Protein AF-A0A0B1T7G8-F1 (afdb_monomer_lite)

pLDDT: mean 75.51, std 14.42, range [28.95, 92.88]

Foldseek 3Di:
DPPPDAAAAPLGRVHHCQPLFFHCPDPNNVVVVVLVVVVVVVVVDPDDPDDPDDFDDDDDDCPQQVPAPAEFESLDAADCVCVDPHVSVVVQVVCCVVCVVVVHHYDYNNGRVVRDPQSQRGLSNQVSLPNDNVCSSPDGRDDPPPPPPPDD

Sequence (152 aa):
MLPFRDNPSECQEQFQVADASHSRKTMFHFVNMVIRDLAIEDTQEQWKEDYHFFIQWHGMAETSCMESDVFISTGIGNSSVYDGDIPATKLMMSFNRLATQYGMNATTPRQDQICKLVAATNVFGRYINGVPRKNVCDTAAKEEVRWSKHTD

Structure (mmCIF, N/CA/C/O backbone):
data_AF-A0A0B1T7G8-F1
#
_entry.id   AF-A0A0B1T7G8-F1
#
loop_
_atom_site.group_PDB
_atom_site.id
_atom_site.type_symbol
_atom_site.label_atom_id
_atom_site.label_alt_id
_atom_site.label_comp_id
_atom_site.label_asym_id
_atom_site.label_entity_id
_atom_site.label_seq_id
_atom_site.pdbx_PDB_ins_code
_atom_site.Cartn_x
_atom_site.Cartn_y
_atom_site.Cartn_z
_atom_site.occupancy
_atom_site.B_iso_or_equiv
_atom_site.auth_seq_id
_atom_site.auth_comp_id
_atom_site.auth_asym_id
_atom_site.auth_atom_id
_atom_site.pdbx_PDB_model_num
ATOM 1 N N . MET A 1 1 ? -19.553 10.665 -30.982 1.00 48.09 1 MET A N 1
ATOM 2 C CA . MET A 1 1 ? -18.707 9.851 -30.084 1.00 48.09 1 MET A CA 1
ATOM 3 C C . MET A 1 1 ? -17.353 9.700 -30.741 1.00 48.09 1 MET A C 1
ATOM 5 O O . MET A 1 1 ? -17.307 9.246 -31.876 1.00 48.09 1 MET A O 1
ATOM 9 N N . LEU A 1 2 ? -16.280 10.144 -30.087 1.00 51.53 2 LEU A N 1
ATOM 10 C CA . LEU A 1 2 ? -14.929 9.785 -30.520 1.00 51.53 2 LEU A CA 1
ATOM 11 C C . LEU A 1 2 ? -14.720 8.292 -30.219 1.00 51.53 2 LEU A C 1
ATOM 13 O O . LEU A 1 2 ? -15.238 7.830 -29.199 1.00 51.53 2 LEU A O 1
ATOM 17 N N . PRO A 1 3 ? -14.022 7.529 -31.077 1.00 60.09 3 PRO A N 1
ATOM 18 C CA . PRO A 1 3 ? -13.707 6.141 -30.772 1.00 60.09 3 PRO A CA 1
ATOM 19 C C . PRO A 1 3 ? -12.931 6.094 -29.455 1.00 60.09 3 PRO A C 1
ATOM 21 O O . PRO A 1 3 ? -12.000 6.881 -29.258 1.00 60.09 3 PRO A O 1
ATOM 24 N N . PHE A 1 4 ? -13.338 5.200 -28.550 1.00 65.19 4 PHE A N 1
ATOM 25 C CA . PHE A 1 4 ? -12.566 4.895 -27.350 1.00 65.19 4 PHE A CA 1
ATOM 26 C C . PHE A 1 4 ? -11.155 4.512 -27.803 1.00 65.19 4 PHE A C 1
ATOM 28 O O . PHE A 1 4 ? -10.967 3.502 -28.479 1.00 65.19 4 PHE A O 1
ATOM 35 N N . ARG A 1 5 ? -10.173 5.369 -27.509 1.00 71.62 5 ARG A N 1
ATOM 36 C CA . ARG A 1 5 ? -8.770 5.028 -27.718 1.00 71.62 5 ARG A CA 1
ATOM 37 C C . ARG A 1 5 ? -8.373 4.090 -26.597 1.00 71.62 5 ARG A C 1
ATOM 39 O O . ARG A 1 5 ? -8.314 4.513 -25.443 1.00 71.62 5 ARG A O 1
ATOM 46 N N . ASP A 1 6 ? -8.114 2.847 -26.962 1.00 83.50 6 ASP A N 1
ATOM 47 C CA . ASP A 1 6 ? -7.507 1.886 -26.061 1.00 83.50 6 ASP A CA 1
ATOM 48 C C . ASP A 1 6 ? -6.057 2.307 -25.795 1.00 83.50 6 ASP A C 1
ATOM 50 O O . ASP A 1 6 ? -5.298 2.576 -26.731 1.00 83.50 6 ASP A O 1
ATOM 54 N N . ASN A 1 7 ? -5.702 2.471 -24.523 1.00 86.00 7 ASN A N 1
ATOM 55 C CA . ASN A 1 7 ? -4.357 2.851 -24.101 1.00 86.00 7 ASN A CA 1
ATOM 56 C C . ASN A 1 7 ? -3.911 1.863 -23.022 1.00 86.00 7 ASN A C 1
ATOM 58 O O . ASN A 1 7 ? -4.000 2.191 -21.835 1.00 86.00 7 ASN A O 1
ATOM 62 N N . PRO A 1 8 ? -3.469 0.656 -23.406 1.00 88.69 8 PRO A N 1
ATOM 63 C CA . PRO A 1 8 ? -3.112 -0.379 -22.451 1.00 88.69 8 PRO A CA 1
ATOM 64 C C . PRO A 1 8 ? -1.910 0.037 -21.597 1.00 88.69 8 PRO A C 1
ATOM 66 O O . PRO A 1 8 ? -1.030 0.794 -22.024 1.00 88.69 8 PRO A O 1
ATOM 69 N N . SER A 1 9 ? -1.868 -0.457 -20.364 1.00 88.00 9 SER A N 1
ATOM 70 C CA . SER A 1 9 ? -0.698 -0.333 -19.508 1.00 88.00 9 SER A CA 1
ATOM 71 C C . SER A 1 9 ? 0.471 -1.105 -20.112 1.00 88.00 9 SER A C 1
ATOM 73 O O . SER A 1 9 ? 0.334 -2.254 -20.516 1.00 88.00 9 SER A O 1
ATOM 75 N N . GLU A 1 10 ? 1.658 -0.498 -20.085 1.00 88.75 10 GLU A N 1
ATOM 76 C CA . GLU A 1 10 ? 2.888 -1.162 -20.523 1.00 88.75 10 GLU A CA 1
ATOM 77 C C . GLU A 1 10 ? 3.331 -2.309 -19.608 1.00 88.75 10 GLU A C 1
ATOM 79 O O . GLU A 1 10 ? 4.138 -3.130 -20.025 1.00 88.75 10 GLU A O 1
ATOM 84 N N . CYS A 1 11 ? 2.869 -2.340 -18.351 1.00 86.31 11 CYS A N 1
ATOM 85 C CA . CYS A 1 11 ? 3.209 -3.439 -17.451 1.00 86.31 11 CYS A CA 1
ATOM 86 C C . CYS A 1 11 ? 2.239 -4.617 -17.605 1.00 86.31 11 CYS A C 1
ATOM 88 O O . CYS A 1 11 ? 2.624 -5.753 -17.347 1.00 86.31 11 CYS A O 1
ATOM 90 N N . GLN A 1 12 ? 0.972 -4.346 -17.937 1.00 86.31 12 GLN A N 1
ATOM 91 C CA . GLN A 1 12 ? -0.104 -5.336 -17.980 1.00 86.31 12 GLN A CA 1
ATOM 92 C C . GLN A 1 12 ? -1.187 -4.879 -18.968 1.00 86.31 12 GLN A C 1
ATOM 94 O O . GLN A 1 12 ? -2.060 -4.087 -18.612 1.00 86.31 12 GLN A O 1
ATOM 99 N N . GLU A 1 13 ? -1.119 -5.368 -20.208 1.00 89.56 13 GLU A N 1
ATOM 100 C CA . GLU A 1 13 ? -1.918 -4.866 -21.339 1.00 89.56 13 GLU A CA 1
ATOM 101 C C . GLU A 1 13 ? -3.437 -5.016 -21.159 1.00 89.56 13 GLU A C 1
ATOM 103 O O . GLU A 1 13 ? -4.208 -4.295 -21.784 1.00 89.56 13 GLU A O 1
ATOM 108 N N . GLN A 1 14 ? -3.883 -5.904 -20.267 1.00 88.00 14 GLN A N 1
ATOM 109 C CA . GLN A 1 14 ? -5.298 -6.058 -19.923 1.00 88.00 14 GLN A CA 1
ATOM 110 C C . GLN A 1 14 ? -5.874 -4.896 -19.089 1.00 88.00 14 GLN A C 1
ATOM 112 O O . GLN A 1 14 ? -7.087 -4.835 -18.891 1.00 88.00 14 GLN A O 1
ATOM 117 N N . PHE A 1 15 ? -5.032 -3.988 -18.586 1.00 87.12 15 PHE A N 1
ATOM 118 C CA . PHE A 1 15 ? -5.439 -2.791 -17.844 1.00 87.12 15 PHE A CA 1
ATOM 119 C C . PHE A 1 15 ? -5.146 -1.520 -18.638 1.00 87.12 15 PHE A C 1
ATOM 121 O O . PHE A 1 15 ? -4.279 -1.493 -19.504 1.00 87.12 15 PHE A O 1
ATOM 128 N N . GLN A 1 16 ? -5.838 -0.430 -18.309 1.00 87.50 16 GLN A N 1
ATOM 129 C CA . GLN A 1 16 ? -5.624 0.871 -18.948 1.00 87.50 16 GLN A CA 1
ATOM 130 C C . GLN A 1 16 ? -4.428 1.608 -18.330 1.00 87.50 16 GLN A C 1
ATOM 132 O O . GLN A 1 16 ? -4.116 1.451 -17.153 1.00 87.50 16 GLN A O 1
ATOM 137 N N . VAL A 1 17 ? -3.783 2.490 -19.093 1.00 85.44 17 VAL A N 1
ATOM 138 C CA . VAL A 1 17 ? -2.613 3.274 -18.655 1.00 85.44 17 VAL A CA 1
ATOM 139 C C . VAL A 1 17 ? -2.896 4.165 -17.441 1.00 85.44 17 VAL A C 1
ATOM 141 O O . VAL A 1 17 ? -1.974 4.480 -16.688 1.00 85.44 17 VAL A O 1
ATOM 144 N N . ALA A 1 18 ? -4.160 4.559 -17.255 1.00 82.88 18 ALA A N 1
ATOM 145 C CA . ALA A 1 18 ? -4.636 5.352 -16.124 1.00 82.88 18 ALA A CA 1
ATOM 146 C C . ALA A 1 18 ? -4.881 4.520 -14.852 1.00 82.88 18 ALA A C 1
ATOM 148 O O . ALA A 1 18 ? -5.134 5.096 -13.795 1.00 82.88 18 ALA A O 1
ATOM 149 N N . ASP A 1 19 ? -4.803 3.189 -14.933 1.00 82.75 19 ASP A N 1
ATOM 150 C CA . ASP A 1 19 ? -4.926 2.316 -13.773 1.00 82.75 19 ASP A CA 1
ATOM 151 C C . ASP A 1 19 ? -3.714 2.494 -12.848 1.00 82.75 19 ASP A C 1
ATOM 153 O O . ASP A 1 19 ? -2.580 2.116 -13.158 1.00 82.75 19 ASP A O 1
ATOM 157 N N . ALA A 1 20 ? -3.979 3.086 -11.687 1.00 80.44 20 ALA A N 1
ATOM 158 C CA . ALA A 1 20 ? -2.995 3.419 -10.668 1.00 80.44 20 ALA A CA 1
ATOM 159 C C . ALA A 1 20 ? -2.244 2.197 -10.106 1.00 80.44 20 ALA A C 1
ATOM 161 O O . ALA A 1 20 ? -1.118 2.339 -9.627 1.00 80.44 20 ALA A O 1
ATOM 162 N N . SER A 1 21 ? -2.841 1.006 -10.170 1.00 82.12 21 SER A N 1
ATOM 163 C CA . SER A 1 21 ? -2.265 -0.226 -9.624 1.00 82.12 21 SER A CA 1
ATOM 164 C C . SER A 1 21 ? -1.456 -1.002 -10.656 1.00 82.12 21 SER A C 1
ATOM 166 O O . SER A 1 21 ? -0.524 -1.719 -10.292 1.00 82.12 21 SER A O 1
ATOM 168 N N . HIS A 1 22 ? -1.774 -0.842 -11.939 1.00 85.56 22 HIS A N 1
ATOM 169 C CA . HIS A 1 22 ? -1.241 -1.695 -13.000 1.00 85.56 22 HIS A CA 1
ATOM 170 C C . HIS A 1 22 ? -0.326 -0.961 -13.986 1.00 85.56 22 HIS A C 1
ATOM 172 O O . HIS A 1 22 ? 0.186 -1.588 -14.909 1.00 85.56 22 HIS A O 1
ATOM 178 N N . SER A 1 23 ? -0.067 0.339 -13.796 1.00 83.12 23 SER A N 1
ATOM 179 C CA . SER A 1 23 ? 0.796 1.154 -14.663 1.00 83.12 23 SER A CA 1
ATOM 180 C C . SER A 1 23 ? 1.847 1.937 -13.873 1.00 83.12 23 SER A C 1
ATOM 182 O O . SER A 1 23 ? 1.528 2.755 -13.006 1.00 83.12 23 SER A O 1
ATOM 184 N N . ARG A 1 24 ? 3.127 1.764 -14.239 1.00 82.75 24 ARG A N 1
ATOM 185 C CA . ARG A 1 24 ? 4.239 2.559 -13.679 1.00 82.75 24 ARG A CA 1
ATOM 186 C C . ARG A 1 24 ? 4.340 3.981 -14.244 1.00 82.75 24 ARG A C 1
ATOM 188 O O . ARG A 1 24 ? 5.140 4.774 -13.757 1.00 82.75 24 ARG A O 1
ATOM 195 N N . LYS A 1 25 ? 3.566 4.303 -15.287 1.00 84.19 25 LYS A N 1
ATOM 196 C CA . LYS A 1 25 ? 3.561 5.619 -15.955 1.00 84.19 25 LYS A CA 1
ATOM 197 C C . LYS A 1 25 ? 2.611 6.624 -15.304 1.00 84.19 25 LYS A C 1
ATOM 199 O O . LYS A 1 25 ? 2.552 7.773 -15.732 1.00 84.19 25 LYS A O 1
ATOM 204 N N . THR A 1 26 ? 1.859 6.211 -14.288 1.00 80.94 26 THR A N 1
ATOM 205 C CA . THR A 1 26 ? 0.928 7.095 -13.587 1.00 80.94 26 THR A CA 1
ATOM 206 C C . THR A 1 26 ? 1.664 8.012 -12.610 1.00 80.94 26 THR A C 1
ATOM 208 O O . THR A 1 26 ? 2.644 7.618 -11.973 1.00 80.94 26 THR A O 1
ATOM 211 N N . MET A 1 27 ? 1.137 9.228 -12.422 1.00 77.94 27 MET A N 1
ATOM 212 C CA . MET A 1 27 ? 1.573 10.100 -11.323 1.00 77.94 27 MET A CA 1
ATOM 213 C C . MET A 1 27 ? 1.407 9.412 -9.966 1.00 77.94 27 MET A C 1
ATOM 215 O O . MET A 1 27 ? 2.228 9.618 -9.080 1.00 77.94 27 MET A O 1
ATOM 219 N N . PHE A 1 28 ? 0.398 8.545 -9.828 1.00 77.81 28 PHE A N 1
ATOM 220 C CA . PHE A 1 28 ? 0.199 7.726 -8.638 1.00 77.81 28 PHE A CA 1
ATOM 221 C C . PHE A 1 28 ? 1.425 6.856 -8.333 1.00 77.81 28 PHE A C 1
ATOM 223 O O . PHE A 1 28 ? 1.941 6.900 -7.220 1.00 77.81 28 PHE A O 1
ATOM 230 N N . HIS A 1 29 ? 1.943 6.108 -9.312 1.00 78.50 29 HIS A N 1
ATOM 231 C CA . HIS A 1 29 ? 3.141 5.291 -9.110 1.00 78.50 29 HIS A CA 1
ATOM 232 C C . HIS A 1 29 ? 4.368 6.144 -8.754 1.00 78.50 29 HIS A C 1
ATOM 234 O O . HIS A 1 29 ? 5.089 5.818 -7.812 1.00 78.50 29 HIS A O 1
ATOM 240 N N . PHE A 1 30 ? 4.590 7.251 -9.472 1.00 79.44 30 PHE A N 1
ATOM 241 C CA . PHE A 1 30 ? 5.737 8.132 -9.234 1.00 79.44 30 PHE A CA 1
ATOM 242 C C . PHE A 1 30 ? 5.718 8.759 -7.836 1.00 79.44 30 PHE A C 1
ATOM 244 O O . PHE A 1 30 ? 6.706 8.662 -7.110 1.00 79.44 30 PHE A O 1
ATOM 251 N N . VAL A 1 31 ? 4.589 9.349 -7.437 1.00 77.44 31 VAL A N 1
ATOM 252 C CA . VAL A 1 31 ? 4.432 9.982 -6.121 1.00 77.44 31 VAL A CA 1
ATOM 253 C C . VAL A 1 31 ? 4.612 8.954 -5.007 1.00 77.44 31 VAL A C 1
ATOM 255 O O . VAL A 1 31 ? 5.345 9.223 -4.064 1.00 77.44 31 VAL A O 1
ATOM 258 N N . ASN A 1 32 ? 4.043 7.752 -5.139 1.00 75.94 32 ASN A N 1
ATOM 259 C CA . ASN A 1 32 ? 4.214 6.702 -4.133 1.00 75.94 32 ASN A CA 1
ATOM 260 C C . ASN A 1 32 ? 5.669 6.207 -4.000 1.00 75.94 32 ASN A C 1
ATOM 262 O O . ASN A 1 32 ? 6.082 5.850 -2.899 1.00 75.94 32 ASN A O 1
ATOM 266 N N . MET A 1 33 ? 6.466 6.200 -5.079 1.00 77.38 33 MET A N 1
ATOM 267 C CA . MET A 1 33 ? 7.905 5.900 -4.975 1.00 77.38 33 MET A CA 1
ATOM 268 C C . MET A 1 33 ? 8.652 6.983 -4.193 1.00 77.38 33 MET A C 1
ATOM 270 O O . MET A 1 33 ? 9.380 6.644 -3.269 1.00 77.38 33 MET A O 1
ATOM 274 N N . VAL A 1 34 ? 8.430 8.263 -4.519 1.00 78.38 34 VAL A N 1
ATOM 275 C CA . VAL A 1 34 ? 9.060 9.397 -3.812 1.00 78.38 34 VAL A CA 1
ATOM 276 C C . VAL A 1 34 ? 8.715 9.363 -2.326 1.00 78.38 34 VAL A C 1
ATOM 278 O O . VAL A 1 34 ? 9.589 9.474 -1.480 1.00 78.38 34 VAL A O 1
ATOM 281 N N . ILE A 1 35 ? 7.440 9.143 -2.021 1.00 73.06 35 ILE A N 1
ATOM 282 C CA . ILE A 1 35 ? 6.912 8.973 -0.668 1.00 73.06 35 ILE A CA 1
ATOM 283 C C . ILE A 1 35 ? 7.651 7.869 0.106 1.00 73.06 35 ILE A C 1
ATOM 285 O O . ILE A 1 35 ? 8.077 8.080 1.238 1.00 73.06 35 ILE A O 1
ATOM 289 N N . ARG A 1 36 ? 7.812 6.686 -0.499 1.00 72.19 36 ARG A N 1
ATOM 290 C CA . ARG A 1 36 ? 8.505 5.557 0.133 1.00 72.19 36 ARG A CA 1
ATOM 291 C C . ARG A 1 36 ? 9.981 5.871 0.366 1.00 72.19 36 ARG A C 1
ATOM 293 O O . ARG A 1 36 ? 10.503 5.541 1.424 1.00 72.19 36 ARG A O 1
ATOM 300 N N . ASP A 1 37 ? 10.647 6.458 -0.622 1.00 75.19 37 ASP A N 1
ATOM 301 C CA . ASP A 1 37 ? 12.077 6.748 -0.537 1.00 75.19 37 ASP A CA 1
ATOM 302 C C . ASP A 1 37 ? 12.344 7.819 0.543 1.00 75.19 37 ASP A C 1
ATOM 304 O O . ASP A 1 37 ? 13.211 7.607 1.388 1.00 75.19 37 ASP A O 1
ATOM 308 N N . LEU A 1 38 ? 11.503 8.861 0.632 1.00 70.56 38 LEU A N 1
ATOM 309 C CA . LEU A 1 38 ? 11.518 9.836 1.735 1.00 70.56 38 LEU A CA 1
ATOM 310 C C . LEU A 1 38 ? 11.318 9.173 3.105 1.00 70.56 38 LEU A C 1
ATOM 312 O O . LEU A 1 38 ? 12.041 9.477 4.047 1.00 70.56 38 LEU A O 1
ATOM 316 N N . ALA A 1 39 ? 10.376 8.230 3.221 1.00 68.00 39 ALA A N 1
ATOM 317 C CA . ALA A 1 39 ? 10.159 7.508 4.474 1.00 68.00 39 ALA A CA 1
ATOM 318 C C . ALA A 1 39 ? 11.392 6.687 4.901 1.00 68.00 39 ALA A C 1
ATOM 320 O O . ALA A 1 39 ? 11.695 6.604 6.088 1.00 68.00 39 ALA A O 1
ATOM 321 N N . ILE A 1 40 ? 12.123 6.087 3.952 1.00 67.94 40 ILE A N 1
ATOM 322 C CA . ILE A 1 40 ? 13.377 5.374 4.246 1.00 67.94 40 ILE A CA 1
ATOM 323 C C . ILE A 1 40 ? 14.448 6.357 4.729 1.00 67.94 40 ILE A C 1
ATOM 325 O O . ILE A 1 40 ? 15.107 6.075 5.729 1.00 67.94 40 ILE A O 1
ATOM 329 N N . GLU A 1 41 ? 14.611 7.491 4.049 1.00 69.62 41 GLU A N 1
ATOM 330 C CA . GLU A 1 41 ? 15.571 8.538 4.422 1.00 69.62 41 GLU A CA 1
ATOM 331 C C . GLU A 1 41 ? 15.300 9.071 5.836 1.00 69.62 41 GLU A C 1
ATOM 333 O O . GLU A 1 41 ? 16.204 9.077 6.673 1.00 69.62 41 GLU A O 1
ATOM 338 N N . ASP A 1 42 ? 14.044 9.399 6.151 1.00 64.00 42 ASP A N 1
ATOM 339 C CA . ASP A 1 42 ? 13.658 9.900 7.473 1.00 64.00 42 ASP A CA 1
ATOM 340 C C . ASP A 1 42 ? 13.891 8.860 8.587 1.00 64.00 42 ASP A C 1
ATOM 342 O O . ASP A 1 42 ? 14.269 9.226 9.697 1.00 64.00 42 ASP A O 1
ATOM 346 N N . THR A 1 43 ? 13.753 7.553 8.310 1.00 61.03 43 THR A N 1
ATOM 347 C CA . THR A 1 43 ? 14.065 6.499 9.305 1.00 61.03 43 THR A CA 1
ATOM 348 C C . THR A 1 43 ? 15.561 6.300 9.575 1.00 61.03 43 THR A C 1
ATOM 350 O O . THR A 1 43 ? 15.916 5.637 10.551 1.00 61.03 43 THR A O 1
ATOM 353 N N . GLN A 1 44 ? 16.448 6.837 8.732 1.00 65.00 44 GLN A N 1
ATOM 354 C CA . GLN A 1 44 ? 17.904 6.722 8.892 1.00 65.00 44 GLN A CA 1
ATOM 355 C C . GLN A 1 44 ? 18.525 7.925 9.625 1.00 65.00 44 GLN A C 1
ATOM 357 O O . GLN A 1 44 ? 19.672 7.837 10.072 1.00 65.00 44 GLN A O 1
ATOM 362 N N . GLU A 1 45 ? 17.783 9.020 9.813 1.00 58.06 45 GLU A N 1
ATOM 363 C 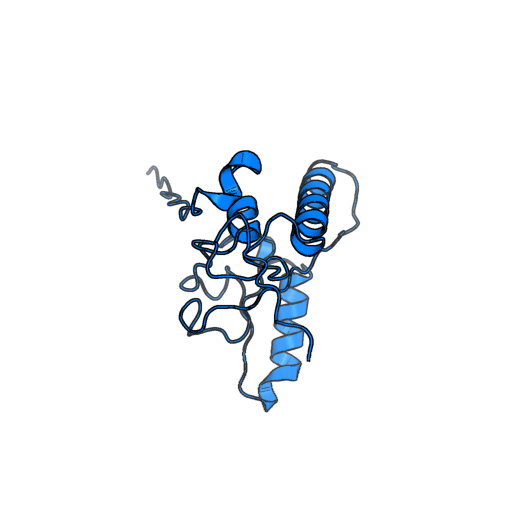CA . GLU A 1 45 ? 18.241 10.206 10.543 1.00 58.06 45 GLU A CA 1
ATOM 364 C C . GLU A 1 45 ? 17.829 10.139 12.024 1.00 58.06 45 GLU A C 1
ATOM 366 O O . GLU A 1 45 ? 16.661 10.244 12.379 1.00 58.06 45 GLU A O 1
ATOM 371 N N . GLN A 1 46 ? 18.813 10.007 12.921 1.00 55.00 46 GLN A N 1
ATOM 372 C CA . GLN A 1 46 ? 18.629 9.803 14.373 1.00 55.00 46 GLN A CA 1
ATOM 373 C C . GLN A 1 46 ? 17.882 10.924 15.136 1.00 55.00 46 GLN A C 1
ATOM 375 O O . GLN A 1 46 ? 17.704 10.799 16.345 1.00 55.00 46 GLN A O 1
ATOM 380 N N . TRP A 1 47 ? 17.480 12.020 14.481 1.00 51.94 47 TRP A N 1
ATOM 381 C CA . TRP A 1 47 ? 17.124 13.278 15.156 1.00 51.94 47 TRP A CA 1
ATOM 382 C C . TRP A 1 47 ? 15.807 13.930 14.715 1.00 51.94 47 TRP A C 1
ATOM 384 O O . TRP A 1 47 ? 15.509 15.032 15.175 1.00 51.94 47 TRP A O 1
ATOM 394 N N . LYS A 1 48 ? 14.997 13.293 13.862 1.00 50.75 48 LYS A N 1
ATOM 395 C CA . LYS A 1 48 ? 13.654 13.802 13.546 1.00 50.75 48 LYS A CA 1
ATOM 396 C C . LYS A 1 48 ? 12.605 13.069 14.376 1.00 50.75 48 LYS A C 1
ATOM 398 O O . LYS A 1 48 ? 12.233 11.943 14.073 1.00 50.75 48 LYS A O 1
ATOM 403 N N . GLU A 1 49 ? 12.095 13.742 15.406 1.00 54.91 49 GLU A N 1
ATOM 404 C CA . GLU A 1 49 ? 10.891 13.310 16.133 1.00 54.91 49 GLU A CA 1
ATOM 405 C C . GLU A 1 49 ? 9.584 13.502 15.333 1.00 54.91 49 GLU A C 1
ATOM 407 O O . GLU A 1 49 ? 8.509 13.203 15.842 1.00 54.91 49 GLU A O 1
ATOM 412 N N . ASP A 1 50 ? 9.640 13.924 14.068 1.00 49.53 50 ASP A N 1
ATOM 413 C CA . ASP A 1 50 ? 8.455 14.131 13.236 1.00 49.53 50 ASP A CA 1
ATOM 414 C C . ASP A 1 50 ? 8.334 13.039 12.165 1.00 49.53 50 ASP A C 1
ATOM 416 O O . ASP A 1 50 ? 8.736 13.196 11.020 1.00 49.53 50 ASP A O 1
ATOM 420 N N . TYR A 1 51 ? 7.805 11.881 12.562 1.00 56.38 51 TYR A N 1
ATOM 421 C CA . TYR A 1 51 ? 6.490 11.396 12.126 1.00 56.38 51 TYR A CA 1
ATOM 422 C C . TYR A 1 51 ? 5.934 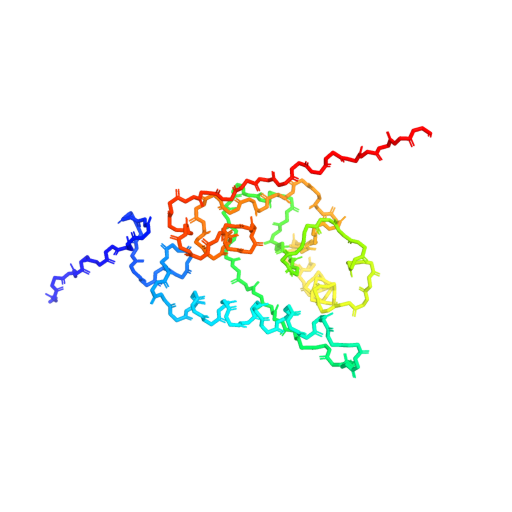11.901 10.766 1.00 56.38 51 TYR A C 1
ATOM 424 O O . TYR A 1 51 ? 4.762 12.262 10.650 1.00 56.38 51 TYR A O 1
ATOM 432 N N . HIS A 1 52 ? 6.731 11.924 9.701 1.00 54.34 52 HIS A N 1
ATOM 433 C CA . HIS A 1 52 ? 6.223 12.124 8.347 1.00 54.34 52 HIS A CA 1
ATOM 434 C C . HIS A 1 52 ? 5.523 10.842 7.898 1.00 54.34 52 HIS A C 1
ATOM 436 O O . HIS A 1 52 ? 6.123 9.776 7.765 1.00 54.34 52 HIS A O 1
ATOM 442 N N . PHE A 1 53 ? 4.203 10.928 7.736 1.00 61.59 53 PHE A N 1
ATOM 443 C CA . PHE A 1 53 ? 3.364 9.760 7.519 1.00 61.59 53 PHE A CA 1
ATOM 444 C C . PHE A 1 53 ? 2.755 9.751 6.136 1.00 61.59 53 PHE A C 1
ATOM 446 O O . PHE A 1 53 ? 2.130 10.715 5.695 1.00 61.59 53 PHE A O 1
ATOM 453 N N . PHE A 1 54 ? 2.846 8.590 5.505 1.00 59.28 54 PHE A N 1
ATOM 454 C CA . PHE A 1 54 ? 2.208 8.332 4.235 1.00 59.28 54 PHE A CA 1
ATOM 455 C C . PHE A 1 54 ? 1.195 7.213 4.414 1.00 59.28 54 PHE A C 1
ATOM 457 O O . PHE A 1 54 ? 1.545 6.068 4.691 1.00 59.28 54 PHE A O 1
ATOM 464 N N . ILE A 1 55 ? -0.083 7.558 4.280 1.00 56.88 55 ILE A N 1
ATOM 465 C CA . ILE A 1 55 ? -1.153 6.571 4.177 1.00 56.88 55 ILE A CA 1
ATOM 466 C C . ILE A 1 55 ? -1.303 6.273 2.692 1.00 56.88 55 ILE A C 1
ATOM 468 O O . ILE A 1 55 ? -1.840 7.084 1.938 1.00 56.88 55 ILE A O 1
ATOM 472 N N . GLN A 1 56 ? -0.809 5.118 2.264 1.00 60.34 56 GLN A N 1
ATOM 473 C CA . GLN A 1 56 ? -1.162 4.598 0.957 1.00 60.34 56 GLN A CA 1
ATOM 474 C C . GLN A 1 56 ? -2.489 3.851 1.064 1.00 60.34 56 GLN A C 1
ATOM 476 O O . GLN A 1 56 ? -2.599 2.862 1.783 1.00 60.34 56 GLN A O 1
ATOM 481 N N . TRP A 1 57 ? -3.483 4.315 0.311 1.00 62.44 57 TRP A N 1
ATOM 482 C CA . TRP A 1 57 ? -4.726 3.586 0.103 1.00 62.44 57 TRP A CA 1
ATOM 483 C C . TRP A 1 57 ? -4.660 2.857 -1.235 1.00 62.44 57 TRP A C 1
ATOM 485 O O . TRP A 1 57 ? -4.435 3.467 -2.281 1.00 62.44 57 TRP A O 1
ATOM 495 N N . HIS A 1 58 ? -4.896 1.555 -1.213 1.00 62.28 58 HIS A N 1
ATOM 496 C CA . HIS A 1 58 ? -5.101 0.740 -2.406 1.00 62.28 58 HIS A CA 1
ATOM 497 C C . HIS A 1 58 ? -6.341 -0.132 -2.213 1.00 62.28 58 HIS A C 1
ATOM 499 O O . HIS A 1 58 ? -6.665 -0.513 -1.087 1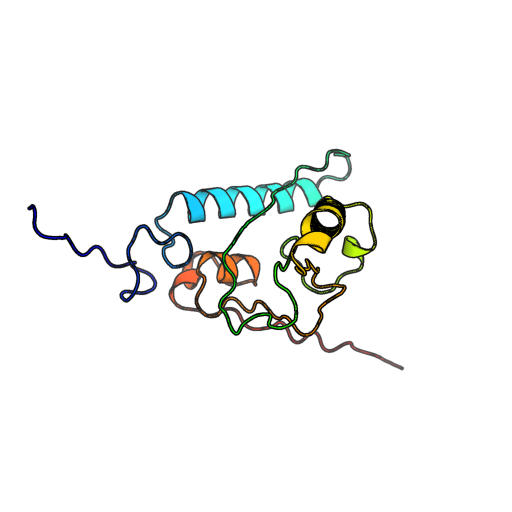.00 62.28 58 HIS A O 1
ATOM 505 N N . GLY A 1 59 ? -7.043 -0.435 -3.304 1.00 59.91 59 GLY A N 1
ATOM 506 C CA . GLY A 1 59 ? -8.122 -1.416 -3.266 1.00 59.91 59 GLY A CA 1
ATOM 507 C C . GLY A 1 59 ? -7.562 -2.805 -2.967 1.00 59.91 59 GLY A C 1
ATOM 508 O O . GLY A 1 59 ? -6.520 -3.182 -3.505 1.00 59.91 59 GLY A O 1
ATOM 509 N N . MET A 1 60 ? -8.249 -3.557 -2.113 1.00 66.00 60 MET A N 1
ATOM 510 C CA . MET A 1 60 ? -8.003 -4.987 -1.947 1.00 66.00 60 MET A CA 1
ATOM 511 C C . MET A 1 60 ? -8.780 -5.743 -3.024 1.00 66.00 60 MET A C 1
ATOM 513 O O . MET A 1 60 ? -9.885 -5.336 -3.388 1.00 66.00 60 MET A O 1
ATOM 517 N N . ALA A 1 61 ? -8.216 -6.831 -3.551 1.00 64.69 61 ALA A N 1
ATOM 518 C CA . ALA A 1 61 ? -9.032 -7.762 -4.319 1.00 64.69 61 ALA A CA 1
ATOM 519 C C . ALA A 1 61 ? -9.966 -8.504 -3.355 1.00 64.69 61 ALA A C 1
ATOM 521 O O . ALA A 1 61 ? -9.583 -8.774 -2.215 1.00 64.69 61 ALA A O 1
ATOM 522 N N . GLU A 1 62 ? -11.157 -8.865 -3.833 1.00 62.03 62 GLU A N 1
ATOM 523 C CA . GLU A 1 62 ? -12.194 -9.573 -3.064 1.00 62.03 62 GLU A CA 1
ATOM 524 C C . GLU A 1 62 ? -11.643 -10.788 -2.297 1.00 62.03 62 GLU A C 1
ATOM 526 O O . GLU A 1 62 ? -12.044 -11.063 -1.173 1.00 62.03 62 GLU A O 1
ATOM 531 N N . THR A 1 63 ? -10.665 -11.486 -2.875 1.00 67.31 63 THR A N 1
ATOM 532 C CA . THR A 1 63 ? -10.112 -12.726 -2.321 1.00 67.31 63 THR A CA 1
ATOM 533 C C . THR A 1 63 ? -8.825 -12.542 -1.515 1.00 67.31 63 THR A C 1
ATOM 535 O O . THR A 1 63 ? -8.246 -13.533 -1.077 1.00 67.31 63 THR A O 1
ATOM 538 N N . SER A 1 64 ? -8.299 -11.321 -1.370 1.00 66.62 64 SER A N 1
ATOM 539 C CA . SER A 1 64 ? -6.967 -11.121 -0.780 1.00 66.62 64 SER A CA 1
ATOM 540 C C . SER A 1 64 ? -6.961 -11.156 0.749 1.00 66.62 64 SER A C 1
ATOM 542 O O . SER A 1 64 ? -6.009 -11.682 1.321 1.00 66.62 64 SER A O 1
ATOM 544 N N . CYS A 1 65 ? -7.992 -10.609 1.402 1.00 76.75 65 CYS A N 1
ATOM 545 C CA . CYS A 1 65 ? -8.056 -10.448 2.861 1.00 76.75 65 CYS A CA 1
ATOM 546 C C . CYS A 1 65 ? -9.502 -10.597 3.352 1.00 76.75 65 CYS A C 1
ATOM 548 O O . CYS A 1 65 ? -10.138 -9.628 3.737 1.00 76.75 65 CYS A O 1
ATOM 550 N N . MET A 1 66 ? -10.036 -11.820 3.289 1.00 79.38 66 MET A N 1
ATOM 551 C CA . MET A 1 66 ? -11.467 -12.090 3.522 1.00 79.38 66 MET A CA 1
ATOM 552 C C . MET A 1 66 ? -11.950 -11.780 4.949 1.00 79.38 66 MET A C 1
ATOM 554 O O . MET A 1 66 ? -13.141 -11.593 5.155 1.00 79.38 66 MET A O 1
ATOM 558 N N . GLU A 1 67 ? -11.037 -11.719 5.920 1.00 79.88 67 GLU A N 1
ATOM 559 C CA . GLU A 1 67 ? -11.347 -11.446 7.331 1.00 79.88 67 GLU A CA 1
ATOM 560 C C . GLU A 1 67 ? -11.319 -9.943 7.678 1.00 79.88 67 GLU A C 1
ATOM 562 O O . GLU A 1 67 ? -11.613 -9.558 8.815 1.00 79.88 67 GLU A O 1
ATOM 567 N N . SER A 1 68 ? -10.942 -9.095 6.712 1.00 81.94 68 SER A N 1
ATOM 568 C CA . SER A 1 68 ? -10.683 -7.670 6.918 1.00 81.94 68 SER A CA 1
ATOM 569 C C . SER A 1 68 ? -11.327 -6.812 5.827 1.00 81.94 68 SER A C 1
ATOM 571 O O . SER A 1 68 ? -10.936 -6.903 4.665 1.00 81.94 68 SER A O 1
ATOM 573 N N . ASP A 1 69 ? -12.240 -5.902 6.183 1.00 85.06 69 ASP A N 1
ATOM 574 C CA . ASP A 1 69 ? -12.812 -4.959 5.200 1.00 85.06 69 ASP A CA 1
ATOM 575 C C . ASP A 1 69 ? -11.805 -3.883 4.779 1.00 85.06 69 ASP A C 1
ATOM 577 O O . ASP A 1 69 ? -11.847 -3.364 3.659 1.00 85.06 69 ASP A O 1
ATOM 581 N N . VAL A 1 70 ? -10.878 -3.542 5.679 1.00 85.31 70 VAL A N 1
ATOM 582 C CA . VAL A 1 70 ? -9.767 -2.621 5.428 1.00 85.31 70 VAL A CA 1
ATOM 583 C C . VAL A 1 70 ? -8.482 -3.177 6.038 1.00 85.31 70 VAL A C 1
ATOM 585 O O . VAL A 1 70 ? -8.384 -3.367 7.246 1.00 85.31 70 VAL A O 1
ATOM 588 N N . PHE A 1 71 ? -7.449 -3.374 5.223 1.00 86.00 71 PHE A N 1
ATOM 589 C CA . PHE A 1 71 ? -6.134 -3.797 5.705 1.00 86.00 71 PHE A CA 1
ATOM 590 C C . PHE A 1 71 ? -5.136 -2.637 5.670 1.00 86.00 71 PHE A C 1
ATOM 592 O O . PHE A 1 71 ? -4.779 -2.135 4.601 1.00 86.00 71 PHE A O 1
ATOM 599 N N . ILE A 1 72 ? -4.687 -2.193 6.845 1.00 85.06 72 ILE A N 1
ATOM 600 C CA . ILE A 1 72 ? -3.844 -1.007 7.021 1.00 85.06 72 ILE A CA 1
ATOM 601 C C . ILE A 1 72 ? -2.417 -1.447 7.345 1.00 85.06 72 ILE A C 1
ATOM 603 O O . ILE A 1 72 ? -2.135 -1.976 8.419 1.00 85.06 72 ILE A O 1
ATOM 607 N N . SER A 1 73 ? -1.491 -1.178 6.426 1.00 79.75 73 SER A N 1
ATOM 608 C CA . SER A 1 73 ? -0.070 -1.487 6.581 1.00 79.75 73 SER A CA 1
ATOM 609 C C . SER A 1 73 ? 0.786 -0.233 6.421 1.00 79.75 73 SER A C 1
ATOM 611 O O . SER A 1 73 ? 0.481 0.645 5.619 1.00 79.75 73 SER A O 1
ATOM 613 N N . THR A 1 74 ? 1.900 -0.173 7.148 1.00 74.00 74 THR A N 1
ATOM 614 C CA . THR A 1 74 ? 2.986 0.796 6.925 1.00 74.00 74 THR A CA 1
ATOM 615 C C . THR A 1 74 ? 3.947 0.364 5.808 1.00 74.00 74 THR A C 1
ATOM 617 O O . THR A 1 74 ? 5.026 0.930 5.669 1.00 74.00 74 THR A O 1
ATOM 620 N N . GLY A 1 75 ? 3.596 -0.663 5.026 1.00 69.62 75 GLY A N 1
ATOM 621 C CA . GLY A 1 75 ? 4.484 -1.289 4.040 1.00 69.62 75 GLY A CA 1
ATOM 622 C C . GLY A 1 75 ? 5.430 -2.333 4.642 1.00 69.62 75 GLY A C 1
ATOM 623 O O . GLY A 1 75 ? 6.283 -2.865 3.939 1.00 69.62 75 GLY A O 1
ATOM 624 N N . ILE A 1 76 ? 5.272 -2.644 5.932 1.00 66.62 76 ILE A N 1
ATOM 625 C CA . ILE A 1 76 ? 5.980 -3.715 6.639 1.00 66.62 76 ILE A CA 1
ATOM 626 C C . ILE A 1 76 ? 4.947 -4.769 7.055 1.00 66.62 76 ILE A C 1
ATOM 628 O O . ILE A 1 76 ? 3.835 -4.421 7.466 1.00 66.62 76 ILE A O 1
ATOM 632 N N . GLY A 1 77 ? 5.313 -6.052 6.948 1.00 75.81 77 GLY A N 1
ATOM 633 C CA . GLY A 1 77 ? 4.511 -7.181 7.439 1.00 75.81 77 GLY A CA 1
ATOM 634 C C . GLY A 1 77 ? 4.365 -7.195 8.968 1.00 75.81 77 GLY A C 1
ATOM 635 O O . GLY A 1 77 ? 4.559 -6.178 9.627 1.00 75.81 77 GLY A O 1
ATOM 636 N N . ASN A 1 78 ? 4.038 -8.347 9.561 1.00 83.81 78 ASN A N 1
ATOM 637 C CA . ASN A 1 78 ? 3.892 -8.463 11.019 1.00 83.81 78 ASN A CA 1
ATOM 638 C C . ASN A 1 78 ? 5.165 -7.989 11.755 1.00 83.81 78 ASN A C 1
ATOM 640 O O . ASN A 1 78 ? 6.245 -8.557 11.590 1.00 83.81 78 ASN A O 1
ATOM 644 N N . SER A 1 79 ? 5.034 -6.928 12.551 1.00 80.12 79 SER A N 1
ATOM 645 C CA . SER A 1 79 ? 6.135 -6.247 13.234 1.00 80.12 79 SER A CA 1
ATOM 646 C C . SER A 1 79 ? 5.634 -5.599 14.525 1.00 80.12 79 SER A C 1
ATOM 648 O O . SER A 1 79 ? 4.474 -5.197 14.613 1.00 80.12 79 SER A O 1
ATOM 650 N N . SER A 1 80 ? 6.512 -5.455 15.519 1.00 84.69 80 SER A N 1
ATOM 651 C CA . SER A 1 80 ? 6.202 -4.750 16.772 1.00 84.69 80 SER A CA 1
ATOM 652 C C . SER A 1 80 ? 5.968 -3.250 16.586 1.00 84.69 80 SER A C 1
ATOM 654 O O . SER A 1 80 ? 5.476 -2.592 17.495 1.00 84.69 80 SER A O 1
ATOM 656 N N . VAL A 1 81 ? 6.247 -2.695 15.399 1.00 78.06 81 VAL A N 1
ATOM 657 C CA . VAL A 1 81 ? 5.904 -1.300 15.070 1.00 78.06 81 VAL A CA 1
ATOM 658 C C . VAL A 1 81 ? 4.407 -1.014 15.268 1.00 78.06 81 VAL A C 1
ATOM 660 O O . VAL A 1 81 ? 4.037 0.085 15.667 1.00 78.06 81 VAL A O 1
ATOM 663 N N . TYR A 1 82 ? 3.550 -2.020 15.056 1.00 82.69 82 TYR A N 1
ATOM 664 C CA . TYR A 1 82 ? 2.100 -1.928 15.248 1.00 82.69 82 TYR A CA 1
ATOM 665 C C . TYR A 1 82 ? 1.654 -2.084 16.711 1.00 82.69 82 TYR A C 1
ATOM 667 O O . TYR A 1 82 ? 0.470 -1.933 16.993 1.00 82.69 82 TYR A O 1
ATOM 675 N N . ASP A 1 83 ? 2.561 -2.380 17.644 1.00 86.94 83 ASP A N 1
ATOM 676 C CA . ASP A 1 83 ? 2.257 -2.312 19.079 1.00 86.94 83 ASP A CA 1
ATOM 677 C C . ASP A 1 83 ? 2.355 -0.857 19.594 1.00 86.94 83 ASP A C 1
ATOM 679 O O . ASP A 1 83 ? 1.907 -0.548 20.698 1.00 86.94 83 ASP A O 1
ATOM 683 N N . GLY A 1 84 ? 2.948 0.040 18.796 1.00 81.69 84 GLY A N 1
ATOM 684 C CA . GLY A 1 84 ? 3.128 1.451 19.116 1.00 81.69 84 GLY A CA 1
ATOM 685 C C . GLY A 1 84 ? 1.974 2.357 18.678 1.00 81.69 84 GLY A C 1
ATOM 686 O O . GLY A 1 84 ? 1.074 1.981 17.920 1.00 81.69 84 GLY A O 1
ATOM 687 N N . ASP A 1 85 ? 2.049 3.610 19.128 1.00 80.94 85 ASP A N 1
ATOM 688 C CA . ASP A 1 85 ? 1.079 4.667 18.827 1.00 80.94 85 ASP A CA 1
ATOM 689 C C . ASP A 1 85 ? 1.351 5.346 17.470 1.00 80.94 85 ASP A C 1
ATOM 691 O O . ASP A 1 85 ? 1.557 6.558 17.359 1.00 80.94 85 ASP A O 1
ATOM 695 N N . ILE A 1 86 ? 1.385 4.536 16.413 1.00 76.50 86 ILE A N 1
ATOM 696 C CA . ILE A 1 86 ? 1.629 4.982 15.041 1.00 76.50 86 ILE A CA 1
ATOM 697 C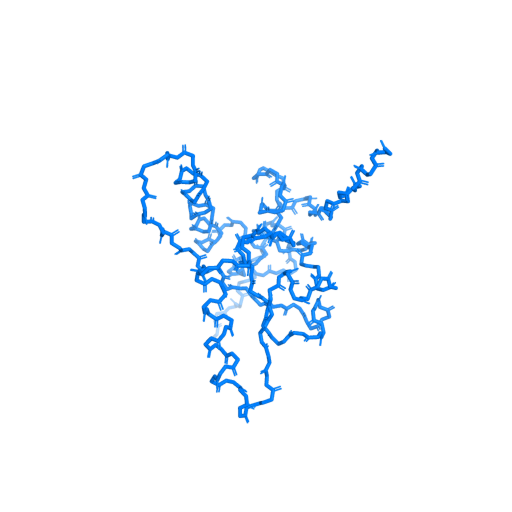 C . ILE A 1 86 ? 0.313 5.350 14.335 1.00 76.50 86 ILE A C 1
ATOM 699 O O . ILE A 1 86 ? -0.755 4.845 14.673 1.00 76.50 86 ILE A O 1
ATOM 703 N N . PRO A 1 87 ? 0.322 6.178 13.283 1.00 81.19 87 PRO A N 1
ATOM 704 C CA . PRO A 1 87 ? -0.915 6.537 12.593 1.00 81.19 87 PRO A CA 1
ATOM 705 C C . PRO A 1 87 ? -1.647 5.371 11.963 1.00 81.19 87 PRO A C 1
ATOM 707 O O . PRO A 1 87 ? -2.864 5.428 11.886 1.00 81.19 87 PRO A O 1
ATOM 710 N N . ALA A 1 88 ? -0.946 4.316 11.536 1.00 81.31 88 ALA A N 1
ATOM 711 C CA . ALA A 1 88 ? -1.608 3.117 11.032 1.00 81.31 88 ALA A CA 1
ATOM 712 C C . ALA A 1 88 ? -2.526 2.503 12.104 1.00 81.31 88 ALA A C 1
ATOM 714 O O . ALA A 1 88 ? -3.685 2.201 11.822 1.00 81.31 88 ALA A O 1
ATOM 715 N N . THR A 1 89 ? -2.055 2.402 13.351 1.00 85.94 89 THR A N 1
ATOM 716 C CA . THR A 1 89 ? -2.851 1.884 14.470 1.00 85.94 89 THR A CA 1
ATOM 717 C C . THR A 1 89 ? -3.916 2.891 14.906 1.00 85.94 89 THR A C 1
ATOM 719 O O . THR A 1 89 ? -5.062 2.495 15.108 1.00 85.94 89 THR A O 1
ATOM 722 N N . LYS A 1 90 ? -3.619 4.200 14.933 1.00 85.81 90 LYS A N 1
ATOM 723 C CA . LYS A 1 90 ? -4.624 5.257 15.193 1.00 85.81 90 LYS A CA 1
ATOM 724 C C . LYS A 1 90 ? -5.750 5.275 14.160 1.00 85.81 90 LYS A C 1
ATOM 726 O O . LYS A 1 90 ? -6.916 5.438 14.525 1.00 85.81 90 LYS A O 1
ATOM 731 N N . LEU A 1 91 ? -5.410 5.123 12.881 1.00 86.06 91 LEU A N 1
ATOM 732 C CA . LEU A 1 91 ? -6.356 5.083 11.771 1.00 86.06 91 LEU A CA 1
ATOM 733 C C . LEU A 1 91 ? -7.235 3.843 11.879 1.00 86.06 91 LEU A C 1
ATOM 735 O O . LEU A 1 91 ? -8.451 3.973 11.831 1.00 86.06 91 LEU A O 1
ATOM 739 N N . MET A 1 92 ? -6.633 2.675 12.102 1.00 90.19 92 MET A N 1
ATOM 740 C CA . MET A 1 92 ? -7.351 1.424 12.338 1.00 90.19 92 MET A CA 1
ATOM 741 C C . MET A 1 92 ? -8.326 1.540 13.517 1.00 90.19 92 MET A C 1
ATOM 743 O O . MET A 1 92 ? -9.507 1.229 13.376 1.00 90.19 92 MET A O 1
ATOM 747 N N . MET A 1 93 ? -7.871 2.041 14.670 1.00 89.88 93 MET A N 1
ATOM 748 C CA . MET A 1 93 ? -8.728 2.238 15.846 1.00 89.88 93 MET A CA 1
ATOM 749 C C . MET A 1 93 ? -9.865 3.227 15.563 1.00 89.88 93 MET A C 1
ATOM 751 O O . MET A 1 93 ? -11.014 2.980 15.935 1.00 89.88 93 MET A O 1
ATOM 755 N N . SER A 1 94 ? -9.564 4.338 14.887 1.00 89.38 94 SER A N 1
ATOM 756 C CA . SER A 1 94 ? -10.560 5.354 14.534 1.00 89.38 94 SER A CA 1
ATOM 757 C C . SER A 1 94 ? -11.584 4.828 13.533 1.00 89.38 94 SER A C 1
ATOM 759 O O . SER A 1 94 ? -12.773 5.089 13.710 1.00 89.38 94 SER A O 1
ATOM 761 N N . PHE A 1 95 ? -11.140 4.069 12.527 1.00 89.19 95 PHE A N 1
ATOM 762 C CA . PHE A 1 95 ? -12.007 3.399 11.564 1.00 89.19 95 PHE A CA 1
ATOM 763 C C . PHE A 1 95 ? -12.945 2.446 12.290 1.00 89.19 95 PHE A C 1
ATOM 765 O O . PHE A 1 95 ? -14.150 2.635 12.205 1.00 89.19 95 PHE A O 1
ATOM 772 N N . ASN A 1 96 ? -12.413 1.515 13.088 1.00 92.81 96 ASN A N 1
ATOM 773 C CA . ASN A 1 96 ? -13.223 0.543 13.824 1.00 92.81 96 ASN A CA 1
ATOM 774 C C . ASN A 1 96 ? -14.266 1.232 14.697 1.00 92.81 96 ASN A C 1
ATOM 776 O O . ASN A 1 96 ? -15.439 0.891 14.633 1.00 92.81 96 ASN A O 1
ATOM 780 N N . ARG A 1 97 ? -13.881 2.283 15.430 1.00 92.88 97 ARG A N 1
ATOM 781 C CA . ARG A 1 97 ? -14.822 3.061 16.245 1.00 92.88 97 ARG A CA 1
ATOM 782 C C . ARG A 1 97 ? -15.979 3.649 15.427 1.00 92.88 97 ARG A C 1
ATOM 784 O O . ARG A 1 97 ? -17.110 3.649 15.904 1.00 92.88 97 ARG A O 1
ATOM 791 N N . LEU A 1 98 ? -15.700 4.194 14.244 1.00 91.06 98 LEU A N 1
ATOM 792 C CA . LEU A 1 98 ? -16.701 4.847 13.389 1.00 91.06 98 LEU A CA 1
ATOM 793 C C . LEU A 1 98 ? -17.516 3.845 12.559 1.00 91.06 98 LEU A C 1
ATOM 795 O O . LEU A 1 98 ? -18.677 4.113 12.233 1.00 91.06 98 LEU A O 1
ATOM 799 N N . ALA A 1 99 ? -16.904 2.712 12.221 1.00 90.56 99 ALA A N 1
ATOM 800 C CA . ALA A 1 99 ? -17.421 1.723 11.295 1.00 90.56 99 ALA A CA 1
ATOM 801 C C . ALA A 1 99 ? -18.178 0.573 11.973 1.00 90.56 99 ALA A C 1
ATOM 803 O O . ALA A 1 99 ? -18.880 -0.160 11.280 1.00 90.56 99 ALA A O 1
ATOM 804 N N . THR A 1 100 ? -18.146 0.477 13.311 1.00 89.12 100 THR A N 1
ATOM 805 C CA . THR A 1 100 ? -18.937 -0.496 14.091 1.00 89.12 100 THR A CA 1
ATOM 806 C C . THR A 1 100 ? -20.401 -0.540 13.657 1.00 89.12 100 THR A C 1
ATOM 808 O O . THR A 1 100 ? -20.980 -1.613 13.532 1.00 89.12 100 THR A O 1
ATOM 811 N N . GLN A 1 101 ? -21.009 0.621 13.390 1.00 90.50 101 GLN A N 1
ATOM 812 C CA . GLN A 1 101 ? -22.414 0.708 12.973 1.00 90.50 101 GLN A CA 1
ATOM 813 C C . GLN A 1 101 ? -22.695 0.072 11.600 1.00 90.50 101 GLN A C 1
ATOM 815 O O . GLN A 1 101 ? -23.836 -0.273 11.313 1.00 90.50 101 GLN A O 1
ATOM 820 N N . TYR A 1 102 ? -21.667 -0.081 10.764 1.00 91.06 102 TYR A N 1
ATOM 821 C CA . TYR A 1 102 ? -21.744 -0.700 9.441 1.00 91.06 102 TYR A CA 1
ATOM 822 C C . TYR A 1 102 ? -21.312 -2.171 9.460 1.00 91.06 102 TYR A C 1
ATOM 824 O O . TYR A 1 102 ? -21.314 -2.810 8.415 1.00 91.06 102 TYR A O 1
ATOM 832 N N . GLY A 1 103 ? -20.939 -2.710 10.629 1.00 90.06 103 GLY A N 1
ATOM 833 C CA . GLY A 1 103 ? -20.439 -4.078 10.756 1.00 90.06 103 GLY A CA 1
ATOM 834 C C . GLY A 1 103 ? -19.091 -4.309 10.071 1.00 90.06 103 GLY A C 1
ATOM 835 O O . GLY A 1 103 ? -18.774 -5.456 9.786 1.00 90.06 103 GLY A O 1
ATOM 836 N N . MET A 1 104 ? -18.326 -3.243 9.803 1.00 87.50 104 MET A N 1
ATOM 837 C CA . MET A 1 104 ? -17.029 -3.331 9.129 1.00 87.50 104 MET A CA 1
ATOM 838 C C . MET A 1 104 ? -15.871 -3.281 10.124 1.00 87.50 104 MET A C 1
ATOM 840 O O . MET A 1 104 ? -15.973 -2.637 11.177 1.00 87.50 104 MET A O 1
ATOM 844 N N . ASN A 1 105 ? -14.743 -3.886 9.760 1.00 90.62 105 ASN A N 1
ATOM 845 C CA . ASN A 1 105 ? -13.506 -3.843 10.526 1.00 90.62 105 ASN A CA 1
ATOM 846 C C . ASN A 1 105 ? -12.292 -3.407 9.681 1.00 90.62 105 ASN A C 1
ATOM 848 O O . ASN A 1 105 ? -12.223 -3.538 8.462 1.00 90.62 105 ASN A O 1
ATOM 852 N N . ALA A 1 106 ? -11.304 -2.858 10.368 1.00 89.44 106 ALA A N 1
ATOM 853 C CA . ALA A 1 106 ? -9.971 -2.621 9.867 1.00 89.44 106 ALA A CA 1
ATOM 854 C C . ALA A 1 106 ? -8.974 -3.383 10.731 1.00 89.44 106 ALA A C 1
ATOM 856 O O . ALA A 1 106 ? -9.086 -3.385 11.966 1.00 89.44 106 ALA A O 1
ATOM 857 N N . THR A 1 107 ? -7.969 -3.961 10.086 1.00 91.50 107 THR A N 1
ATOM 858 C CA . THR A 1 107 ? -6.886 -4.687 10.746 1.00 91.50 107 THR A CA 1
ATOM 859 C C . THR A 1 107 ? -5.523 -4.206 10.257 1.00 91.50 107 THR A C 1
ATOM 861 O O . THR A 1 107 ? -5.399 -3.468 9.276 1.00 91.50 107 THR A O 1
ATOM 864 N N . THR A 1 108 ? -4.476 -4.610 10.970 1.00 88.12 108 THR A N 1
ATOM 865 C CA . THR A 1 108 ? -3.077 -4.451 10.546 1.00 88.12 108 THR A CA 1
ATOM 866 C C . THR A 1 108 ? -2.422 -5.819 10.340 1.00 88.12 108 THR A C 1
ATOM 868 O O . THR A 1 108 ? -2.929 -6.808 10.878 1.00 88.12 108 THR A O 1
ATOM 871 N N . PRO A 1 109 ? -1.238 -5.899 9.697 1.00 86.56 109 PRO A N 1
ATOM 872 C CA . PRO A 1 109 ? -0.452 -7.137 9.623 1.00 86.56 109 PRO A CA 1
ATOM 873 C C . PRO A 1 109 ? -0.140 -7.797 10.974 1.00 86.56 109 PRO A C 1
ATOM 875 O O . PRO A 1 109 ? 0.240 -8.964 11.024 1.00 86.56 109 PRO A O 1
ATOM 878 N N . ARG A 1 110 ? -0.251 -7.052 12.081 1.00 90.06 110 ARG A N 1
ATOM 879 C CA . ARG A 1 110 ? -0.098 -7.581 13.439 1.00 90.06 110 ARG A CA 1
ATOM 880 C C . ARG A 1 110 ? -1.335 -8.350 13.920 1.00 90.06 110 ARG A C 1
ATOM 882 O O . ARG A 1 110 ? -1.183 -9.301 14.685 1.00 90.06 110 ARG A O 1
ATOM 889 N N . GLN A 1 111 ? -2.531 -7.948 13.488 1.00 90.12 111 GLN A N 1
ATOM 890 C CA . GLN A 1 111 ? -3.817 -8.526 13.901 1.00 90.12 111 GLN A CA 1
ATOM 891 C C . GLN A 1 111 ? -4.321 -9.596 12.934 1.00 90.12 111 GLN A C 1
ATOM 893 O O . GLN A 1 111 ? -4.747 -10.657 13.378 1.00 90.12 111 GLN A O 1
ATOM 898 N N . ASP A 1 112 ? -4.242 -9.333 11.632 1.00 88.00 112 ASP A N 1
ATOM 899 C CA . ASP A 1 112 ? -4.602 -10.285 10.586 1.00 88.00 112 ASP A CA 1
ATOM 900 C C . ASP A 1 112 ? -3.319 -10.764 9.901 1.00 88.00 112 ASP A C 1
ATOM 902 O O . ASP A 1 112 ? -2.797 -10.151 8.972 1.00 88.00 112 ASP A O 1
ATOM 906 N N . GLN A 1 113 ? -2.771 -11.857 10.435 1.00 85.50 113 GLN A N 1
ATOM 907 C CA . GLN A 1 113 ? -1.559 -12.498 9.913 1.00 85.50 113 GLN A CA 1
ATOM 908 C C . GLN A 1 113 ? -1.857 -13.432 8.728 1.00 85.50 113 GLN A C 1
ATOM 910 O O . GLN A 1 113 ?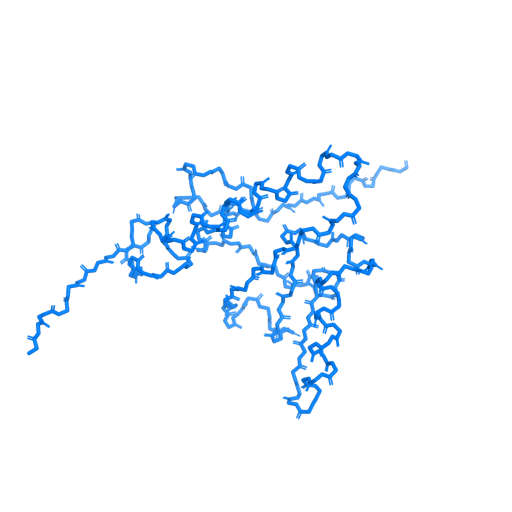 -0.929 -13.956 8.108 1.00 85.50 113 GLN A O 1
ATOM 915 N N . ILE A 1 114 ? -3.141 -13.675 8.441 1.00 83.50 114 ILE A N 1
ATOM 916 C CA . ILE A 1 114 ? -3.593 -14.513 7.328 1.00 83.50 114 ILE A CA 1
ATOM 917 C C . ILE A 1 114 ? -3.628 -13.674 6.050 1.00 83.50 114 ILE A C 1
ATOM 919 O O . ILE A 1 114 ? -3.197 -14.154 4.999 1.00 83.50 114 ILE A O 1
ATOM 923 N N . CYS A 1 115 ? -4.087 -12.423 6.141 1.00 79.31 115 CYS A N 1
ATOM 924 C CA . CYS A 1 115 ? -4.041 -11.461 5.048 1.00 79.31 115 CYS A CA 1
ATOM 925 C C . CYS A 1 115 ? -2.591 -11.200 4.629 1.00 79.31 115 CYS A C 1
ATOM 927 O O . CYS A 1 115 ? -1.782 -10.577 5.322 1.00 79.31 115 CYS A O 1
ATOM 929 N N . LYS A 1 116 ? -2.268 -11.693 3.437 1.00 73.00 116 LYS A N 1
ATOM 930 C CA . LYS A 1 116 ? -0.960 -11.559 2.810 1.00 73.00 116 LYS A CA 1
ATOM 931 C C . LYS A 1 116 ? -1.141 -10.803 1.509 1.00 73.00 116 LYS A C 1
ATOM 933 O O . LYS A 1 116 ? -1.455 -11.385 0.472 1.00 73.00 116 LYS A O 1
ATOM 938 N N . LEU A 1 117 ? -0.910 -9.495 1.549 1.00 69.88 117 LEU A N 1
ATOM 939 C CA . LEU A 1 117 ? -0.859 -8.667 0.345 1.00 69.88 117 LEU A CA 1
ATOM 940 C C . LEU A 1 117 ? 0.473 -8.875 -0.383 1.00 69.88 117 LEU A C 1
ATOM 942 O O . LEU A 1 117 ? 1.333 -7.996 -0.446 1.00 69.88 117 LEU A O 1
ATOM 946 N N . VAL A 1 118 ? 0.649 -10.070 -0.946 1.00 67.75 118 VAL A N 1
ATOM 947 C CA . VAL A 1 118 ? 1.732 -10.333 -1.889 1.00 67.75 118 VAL A CA 1
ATOM 948 C C . VAL A 1 118 ? 1.315 -9.673 -3.191 1.00 67.75 118 VAL A C 1
ATOM 950 O O . VAL A 1 118 ? 0.357 -10.093 -3.836 1.00 67.75 118 VAL A O 1
ATOM 953 N N . ALA A 1 119 ? 1.990 -8.589 -3.556 1.00 68.69 119 ALA A N 1
ATOM 954 C CA . ALA A 1 119 ? 1.683 -7.821 -4.752 1.00 68.69 119 ALA A CA 1
ATOM 955 C C . ALA A 1 119 ? 2.001 -8.606 -6.039 1.00 68.69 119 ALA A C 1
ATOM 957 O O . ALA A 1 119 ? 2.984 -8.353 -6.737 1.00 68.69 119 ALA A O 1
ATOM 958 N N . ALA A 1 120 ? 1.162 -9.589 -6.356 1.00 70.94 120 ALA A N 1
ATOM 959 C CA . ALA A 1 120 ? 1.321 -10.444 -7.521 1.00 70.94 120 ALA A CA 1
ATOM 960 C C . ALA A 1 120 ? 1.096 -9.648 -8.812 1.00 70.94 120 ALA A C 1
ATOM 962 O O . ALA A 1 120 ? 1.843 -9.811 -9.775 1.00 70.94 120 ALA A O 1
ATOM 963 N N . THR A 1 121 ? 0.125 -8.729 -8.816 1.00 75.12 121 THR A N 1
ATOM 964 C CA . THR A 1 121 ? -0.254 -7.918 -9.986 1.00 75.12 121 THR A CA 1
ATOM 965 C C . THR A 1 121 ? -0.051 -6.416 -9.795 1.00 75.12 121 THR A C 1
ATOM 967 O O . THR A 1 121 ? 0.235 -5.732 -10.771 1.00 75.12 121 THR A O 1
ATOM 970 N N . ASN A 1 122 ? -0.120 -5.901 -8.564 1.00 80.88 122 ASN A N 1
ATOM 971 C CA . ASN A 1 122 ? 0.052 -4.472 -8.295 1.00 80.88 122 ASN A CA 1
ATOM 972 C C . ASN A 1 122 ? 1.518 -4.031 -8.482 1.00 80.88 122 ASN A C 1
ATOM 974 O O . ASN A 1 122 ? 2.408 -4.463 -7.748 1.00 80.88 122 ASN A O 1
ATOM 978 N N . VAL A 1 123 ? 1.762 -3.130 -9.434 1.00 83.62 123 VAL A N 1
ATOM 979 C CA . VAL A 1 123 ? 3.095 -2.650 -9.830 1.00 83.62 123 VAL A CA 1
ATOM 980 C C . VAL A 1 123 ? 3.805 -1.902 -8.703 1.00 83.62 123 VAL A C 1
ATOM 982 O O . VAL A 1 123 ? 4.995 -2.119 -8.476 1.00 83.62 123 VAL A O 1
ATOM 985 N N . PHE A 1 124 ? 3.103 -1.041 -7.964 1.00 79.44 124 PHE A N 1
ATOM 986 C CA . PHE A 1 124 ? 3.704 -0.369 -6.809 1.00 79.44 124 PHE A CA 1
ATOM 987 C C . PHE A 1 124 ? 3.889 -1.333 -5.633 1.00 79.44 124 PHE A C 1
ATOM 989 O O . PHE A 1 124 ? 4.939 -1.343 -4.993 1.00 79.44 124 PHE A O 1
ATOM 996 N N . GLY A 1 125 ? 2.906 -2.204 -5.407 1.00 75.62 125 GLY A N 1
ATOM 997 C CA . GLY A 1 125 ? 2.981 -3.261 -4.408 1.00 75.62 125 GLY A CA 1
ATOM 998 C C . GLY A 1 125 ? 4.235 -4.131 -4.580 1.00 75.62 125 GLY A C 1
ATOM 999 O O . GLY A 1 125 ? 4.850 -4.537 -3.597 1.00 75.62 125 GLY A O 1
ATOM 1000 N N . ARG A 1 126 ? 4.655 -4.400 -5.824 1.00 83.94 126 ARG A N 1
ATOM 1001 C CA . ARG A 1 126 ? 5.893 -5.141 -6.117 1.00 83.94 126 ARG A CA 1
ATOM 1002 C C . ARG A 1 126 ? 7.127 -4.401 -5.604 1.00 83.94 126 ARG A C 1
ATOM 1004 O O . ARG A 1 126 ? 7.995 -5.024 -5.001 1.00 83.94 126 ARG A O 1
ATOM 1011 N N . TYR A 1 127 ? 7.183 -3.083 -5.801 1.00 80.19 127 TYR A N 1
ATOM 1012 C CA . TYR A 1 127 ? 8.297 -2.241 -5.356 1.00 80.19 127 TYR A CA 1
ATOM 1013 C C . TYR A 1 127 ? 8.452 -2.230 -3.832 1.00 80.19 127 TYR A C 1
ATOM 1015 O O . TYR A 1 127 ? 9.556 -2.429 -3.323 1.00 80.19 127 TYR A O 1
ATOM 1023 N N . ILE A 1 128 ? 7.353 -2.055 -3.091 1.00 73.81 128 ILE A N 1
ATOM 1024 C CA . ILE A 1 128 ? 7.403 -2.080 -1.618 1.00 73.81 128 ILE A CA 1
ATOM 1025 C C . ILE A 1 128 ? 7.752 -3.466 -1.075 1.00 73.81 128 ILE A C 1
ATOM 1027 O O . ILE A 1 128 ? 8.454 -3.558 -0.076 1.00 73.81 128 ILE A O 1
ATOM 1031 N N . ASN A 1 129 ? 7.371 -4.529 -1.787 1.00 74.38 129 ASN A N 1
ATOM 1032 C CA . ASN A 1 129 ? 7.729 -5.909 -1.462 1.00 74.38 129 ASN A CA 1
ATOM 1033 C C . ASN A 1 129 ? 9.059 -6.358 -2.114 1.00 74.38 129 ASN A C 1
ATOM 1035 O O . ASN A 1 129 ? 9.241 -7.531 -2.437 1.00 74.38 129 ASN A O 1
ATOM 1039 N N . GLY A 1 130 ? 9.996 -5.428 -2.335 1.00 78.94 130 GLY A N 1
ATOM 1040 C CA . GLY A 1 130 ? 11.398 -5.739 -2.641 1.00 78.94 130 GLY A CA 1
ATOM 1041 C C . GLY A 1 130 ? 11.751 -5.952 -4.117 1.00 78.94 130 GLY A C 1
ATOM 1042 O O . GLY A 1 130 ? 12.916 -6.206 -4.427 1.00 78.94 130 GLY A O 1
ATOM 1043 N N . VAL A 1 131 ? 10.809 -5.820 -5.054 1.00 85.62 131 VAL A N 1
ATOM 1044 C CA . VAL A 1 131 ? 11.122 -5.894 -6.492 1.00 85.62 131 VAL A CA 1
ATOM 1045 C C . VAL A 1 131 ? 11.799 -4.589 -6.944 1.00 85.62 131 VAL A C 1
ATOM 1047 O O . VAL A 1 131 ? 11.214 -3.517 -6.792 1.00 85.62 131 VAL A O 1
ATOM 1050 N N . PRO A 1 132 ? 13.002 -4.627 -7.555 1.00 88.00 132 PRO A N 1
ATOM 1051 C CA . PRO A 1 132 ? 13.671 -3.418 -8.034 1.00 88.00 132 PRO A CA 1
ATOM 1052 C C . PRO A 1 132 ? 12.832 -2.654 -9.060 1.00 88.00 132 PRO A C 1
ATOM 1054 O O . PRO A 1 132 ? 12.224 -3.271 -9.933 1.00 88.00 132 PRO A O 1
ATOM 1057 N N . ARG A 1 133 ? 12.896 -1.314 -9.046 1.00 85.69 133 ARG A N 1
ATOM 1058 C CA . ARG A 1 133 ? 12.135 -0.419 -9.947 1.00 85.69 133 ARG A CA 1
ATOM 1059 C C . ARG A 1 133 ? 12.170 -0.827 -11.426 1.00 85.69 133 ARG A C 1
ATOM 1061 O O . ARG A 1 133 ? 11.166 -0.719 -12.117 1.00 85.69 133 ARG A O 1
ATOM 1068 N N . LYS A 1 134 ? 13.311 -1.310 -11.926 1.00 90.75 134 LYS A N 1
ATOM 1069 C CA . LYS A 1 134 ? 13.453 -1.759 -13.324 1.00 90.75 134 LYS A CA 1
ATOM 1070 C C . LYS A 1 134 ? 12.657 -3.029 -13.665 1.00 90.75 134 LYS A C 1
ATOM 1072 O O . LYS A 1 134 ? 12.376 -3.247 -14.834 1.00 90.75 134 LYS A O 1
ATOM 1077 N N . ASN A 1 135 ? 12.267 -3.813 -12.661 1.00 90.44 135 ASN A N 1
ATOM 1078 C CA . ASN A 1 135 ? 11.651 -5.133 -12.801 1.00 90.44 135 ASN A CA 1
ATOM 1079 C C . ASN A 1 135 ? 10.172 -5.164 -12.370 1.00 90.44 135 ASN A C 1
ATOM 1081 O O . ASN A 1 135 ? 9.539 -6.214 -12.446 1.00 90.44 135 ASN A O 1
ATOM 1085 N N . VAL A 1 136 ? 9.603 -4.045 -11.902 1.00 86.94 136 VAL A N 1
ATOM 1086 C CA . VAL A 1 136 ? 8.245 -4.009 -11.317 1.00 86.94 136 VAL A CA 1
ATOM 1087 C C . VAL A 1 136 ? 7.126 -4.360 -12.301 1.00 86.94 136 VAL A C 1
ATOM 1089 O O . VAL A 1 136 ? 6.046 -4.728 -11.852 1.00 86.94 136 VAL A O 1
ATOM 1092 N N . CYS A 1 137 ? 7.349 -4.275 -13.618 1.00 90.06 137 CYS A N 1
ATOM 1093 C CA . CYS A 1 137 ? 6.365 -4.736 -14.604 1.00 90.06 137 CYS A CA 1
ATOM 1094 C C . CYS A 1 137 ? 6.375 -6.267 -14.764 1.00 90.06 137 CYS A C 1
ATOM 1096 O O . CYS A 1 137 ? 5.315 -6.869 -14.915 1.00 90.06 137 CYS A O 1
ATOM 1098 N N . ASP A 1 138 ? 7.542 -6.900 -14.635 1.00 91.12 138 ASP A N 1
ATOM 1099 C CA . ASP A 1 138 ? 7.751 -8.278 -15.104 1.00 91.12 138 ASP A CA 1
ATOM 1100 C C . ASP A 1 138 ? 7.961 -9.282 -13.966 1.00 91.12 138 ASP A C 1
ATOM 1102 O O . ASP A 1 138 ? 7.940 -10.492 -14.172 1.00 91.12 138 ASP A O 1
ATOM 1106 N N . THR A 1 139 ? 8.191 -8.799 -12.745 1.00 88.25 139 THR A N 1
ATOM 1107 C CA . THR A 1 139 ? 8.488 -9.641 -11.582 1.00 88.25 139 THR A CA 1
ATOM 1108 C C . THR A 1 139 ? 7.424 -9.455 -10.512 1.00 88.25 139 THR A C 1
ATOM 1110 O O . THR A 1 139 ? 7.330 -8.395 -9.897 1.00 88.25 139 THR A O 1
ATOM 1113 N N . ALA A 1 140 ? 6.634 -10.500 -10.263 1.00 84.38 140 ALA A N 1
ATOM 1114 C CA . ALA A 1 140 ? 5.767 -10.555 -9.092 1.00 84.38 140 ALA A CA 1
ATOM 1115 C C . ALA A 1 140 ? 6.611 -10.538 -7.808 1.00 84.38 140 ALA A C 1
ATOM 1117 O O . ALA A 1 140 ? 7.664 -11.180 -7.743 1.00 84.38 140 ALA A O 1
ATOM 1118 N N . ALA A 1 141 ? 6.142 -9.827 -6.782 1.00 79.75 141 ALA A N 1
ATOM 1119 C CA . ALA A 1 141 ? 6.745 -9.936 -5.462 1.00 79.75 141 ALA A CA 1
ATOM 1120 C C . ALA A 1 141 ? 6.543 -11.352 -4.918 1.00 79.75 141 ALA A C 1
ATOM 1122 O O . ALA A 1 141 ? 5.499 -11.969 -5.137 1.00 79.75 141 ALA A O 1
ATOM 1123 N N . LYS A 1 142 ? 7.551 -11.863 -4.214 1.00 77.69 142 LYS A N 1
ATOM 1124 C CA . LYS A 1 142 ? 7.441 -13.113 -3.463 1.00 77.69 142 LYS A CA 1
ATOM 1125 C C . LYS A 1 142 ? 7.176 -12.773 -2.010 1.00 77.69 142 LYS A C 1
ATOM 1127 O O . LYS A 1 142 ? 7.687 -11.779 -1.505 1.00 77.69 142 LYS A O 1
ATOM 1132 N N . GLU A 1 143 ? 6.407 -13.620 -1.347 1.00 62.22 143 GLU A N 1
ATOM 1133 C CA . GLU A 1 143 ? 6.322 -13.567 0.101 1.00 62.22 143 GLU A CA 1
ATOM 1134 C C . GLU A 1 143 ? 7.716 -13.862 0.682 1.00 62.22 143 GLU A C 1
ATOM 1136 O O . GLU A 1 143 ? 8.320 -14.886 0.347 1.00 62.22 143 GLU A O 1
ATOM 1141 N N . GLU A 1 144 ? 8.268 -12.969 1.509 1.00 58.16 144 GLU A N 1
ATOM 1142 C CA . GLU A 1 144 ? 9.476 -13.311 2.260 1.00 58.16 144 GLU A CA 1
ATOM 1143 C C . GLU A 1 144 ? 9.121 -14.395 3.282 1.00 58.16 144 GLU A C 1
ATOM 1145 O O . GLU A 1 144 ? 8.520 -14.125 4.321 1.00 58.16 144 GLU A O 1
ATOM 1150 N N . VAL A 1 145 ? 9.533 -15.635 3.015 1.00 39.94 145 VAL A N 1
ATOM 1151 C CA . VAL A 1 145 ? 9.554 -16.688 4.034 1.00 39.94 145 VAL A CA 1
ATOM 1152 C C . VAL A 1 145 ? 10.704 -16.371 4.989 1.00 39.94 145 VAL A C 1
ATOM 1154 O O . VAL A 1 145 ? 11.830 -16.842 4.813 1.00 39.94 145 VAL A O 1
ATOM 1157 N N . ARG A 1 146 ? 10.450 -15.545 6.009 1.00 37.72 146 ARG A N 1
ATOM 1158 C CA . ARG A 1 146 ? 11.356 -15.464 7.159 1.00 37.72 146 ARG A CA 1
ATOM 1159 C C . ARG A 1 146 ? 11.212 -16.753 7.952 1.00 37.72 146 ARG A C 1
ATOM 1161 O O . ARG A 1 146 ? 10.350 -16.872 8.815 1.00 37.72 146 ARG A O 1
ATOM 1168 N N . TRP A 1 147 ? 12.081 -17.716 7.660 1.00 28.95 147 TRP A N 1
ATOM 1169 C CA . TRP A 1 147 ? 12.397 -18.775 8.605 1.00 28.95 147 TRP A CA 1
ATOM 1170 C C . TRP A 1 147 ? 12.887 -18.102 9.885 1.00 28.95 147 TRP A C 1
ATOM 1172 O O . TRP A 1 147 ? 13.989 -17.548 9.923 1.00 28.95 147 TRP A O 1
ATOM 1182 N N . SER A 1 148 ? 12.059 -18.110 10.925 1.00 32.84 148 SER A N 1
ATOM 1183 C CA . SER A 1 148 ? 12.518 -17.890 12.286 1.00 32.84 148 SER A CA 1
ATOM 1184 C C . SER A 1 148 ? 13.577 -18.952 12.561 1.00 32.84 148 SER A C 1
ATOM 1186 O O . SER A 1 148 ? 13.273 -20.120 12.791 1.00 32.84 148 SER A O 1
ATOM 1188 N N . LYS A 1 149 ? 14.852 -18.560 12.500 1.00 33.88 149 LYS A N 1
ATOM 1189 C CA . LYS A 1 149 ? 15.911 -19.328 13.145 1.00 33.88 149 LYS A CA 1
ATOM 1190 C C . LYS A 1 149 ? 15.653 -19.243 14.650 1.00 33.88 149 LYS A C 1
ATOM 1192 O O . LYS A 1 149 ? 16.156 -18.346 15.316 1.00 33.88 149 LYS A O 1
ATOM 1197 N N . HIS A 1 150 ? 14.829 -20.150 15.165 1.00 36.34 150 HIS A N 1
ATOM 1198 C CA . HIS A 1 150 ? 15.048 -20.673 16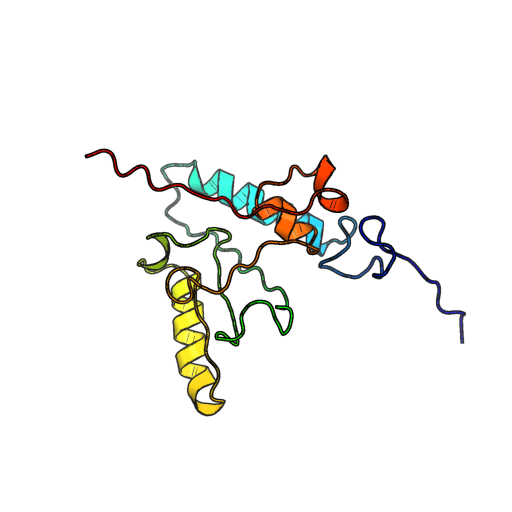.501 1.00 36.34 150 HIS A CA 1
ATOM 1199 C C . HIS A 1 150 ? 16.308 -21.526 16.406 1.00 36.34 150 HIS A C 1
ATOM 1201 O O . HIS A 1 150 ? 16.298 -22.605 15.822 1.00 36.34 150 HIS A O 1
ATOM 1207 N N . THR A 1 151 ? 17.419 -20.967 16.863 1.00 37.78 151 THR A N 1
ATOM 1208 C CA . THR A 1 151 ? 18.547 -21.768 17.325 1.00 37.78 151 THR A CA 1
ATOM 1209 C C . THR A 1 151 ? 18.389 -21.916 18.828 1.00 37.78 151 THR A C 1
ATOM 1211 O O . THR A 1 151 ? 18.139 -20.914 19.504 1.00 37.78 151 THR A O 1
ATOM 1214 N N . ASP A 1 152 ? 18.466 -23.175 19.247 1.00 40.50 152 ASP A N 1
ATOM 1215 C CA . ASP A 1 152 ? 18.332 -23.713 20.601 1.00 40.50 152 ASP A CA 1
ATOM 1216 C C . ASP A 1 152 ? 19.187 -23.009 21.668 1.00 40.50 152 ASP A C 1
ATOM 1218 O O . ASP A 1 152 ? 20.280 -22.495 21.324 1.00 40.50 152 ASP A O 1
#

Organism: Oesophagostomum dentatum (NCBI:txid61180)

Radius of gyration: 17.56 Å; chains: 1; bounding box: 41×38×51 Å

Secondary structure (DSSP, 8-state):
-------B-SS-TTSBTT-TTT-TTSHHHHHHHHHHHHHHHHHH-TT-----------PPPTTT-TT-SEE--SS--S-GGGGS--HHHHHHHHHHHHHGGGT--EE-TTT-SS-----SS-HHHHHHTT--GGGTTT-PPPP---------